Protein AF-A0A2W6BQY2-F1 (afdb_monomer_lite)

Secondary structure (DSSP, 8-state):
----SSSHHHHHHHHHHHHHHHHHHHHGGG--PPPPPPPPP-----------------------EEEEEEEE-HHHHHHHTTSHHHHTGGGHHHHTSSSEEEEEEE---

pLDDT: mean 73.1, std 13.19, range [42.75, 96.62]

Sequence (109 aa):
MSGGRRLRPVVTQRLLIVTASALMVLTAACSASAPARHAAEAAADRASPVVAHRYPVAASGEITLAFAGDVHFAGRVARLLKDPPTTLGPITSVLKSADFTAVNLETPV

Structure (mmCIF, N/CA/C/O backbone):
data_AF-A0A2W6BQY2-F1
#
_entry.id   AF-A0A2W6BQY2-F1
#
loop_
_atom_site.group_PDB
_atom_site.id
_atom_site.type_symbol
_atom_site.label_atom_id
_atom_site.label_alt_id
_atom_site.label_comp_id
_atom_site.label_asym_id
_atom_site.label_entity_id
_atom_site.label_seq_id
_atom_site.pdbx_PDB_ins_code
_atom_site.Cartn_x
_atom_site.Cartn_y
_atom_site.Cartn_z
_atom_site.occupancy
_atom_site.B_iso_or_equiv
_atom_site.auth_seq_id
_atom_site.auth_comp_id
_atom_site.auth_asym_id
_atom_site.auth_atom_id
_atom_site.pdbx_PDB_model_num
ATOM 1 N N . MET A 1 1 ? -23.926 -56.632 -42.392 1.00 42.75 1 MET A N 1
ATOM 2 C CA . MET A 1 1 ? -22.641 -56.175 -41.815 1.00 42.75 1 MET A CA 1
ATOM 3 C C . MET A 1 1 ? -22.938 -55.022 -40.863 1.00 42.75 1 MET A C 1
ATOM 5 O O . MET A 1 1 ? -23.461 -54.003 -41.288 1.00 42.75 1 MET A O 1
ATOM 9 N N . SER A 1 2 ? -22.752 -55.257 -39.564 1.00 51.12 2 SER A N 1
ATOM 10 C CA . SER A 1 2 ? -23.142 -54.382 -38.448 1.00 51.12 2 SER A CA 1
ATOM 11 C C . SER A 1 2 ? -21.883 -53.724 -37.876 1.00 51.12 2 SER A C 1
ATOM 13 O O . SER A 1 2 ? -20.945 -54.446 -37.555 1.00 51.12 2 SER A O 1
ATOM 15 N N . GLY A 1 3 ? -21.828 -52.390 -37.762 1.00 53.28 3 GLY A N 1
ATOM 16 C CA . GLY A 1 3 ? -20.598 -51.710 -37.315 1.00 53.28 3 GLY A CA 1
ATOM 17 C C . GLY A 1 3 ? -20.718 -50.277 -36.777 1.00 53.28 3 GLY A C 1
ATOM 18 O O . GLY A 1 3 ? -19.698 -49.640 -36.564 1.00 53.28 3 GLY A O 1
ATOM 19 N N . GLY A 1 4 ? -21.921 -49.741 -36.532 1.00 55.09 4 GLY A N 1
ATOM 20 C CA . GLY A 1 4 ? -22.094 -48.309 -36.208 1.00 55.09 4 GLY A CA 1
ATOM 21 C C . GLY A 1 4 ? -22.263 -47.929 -34.727 1.00 55.09 4 GLY A C 1
ATOM 22 O O . GLY A 1 4 ? -22.390 -46.750 -34.415 1.00 55.09 4 GLY A O 1
ATOM 23 N N . ARG A 1 5 ? -22.317 -48.883 -33.785 1.00 57.09 5 ARG A N 1
ATOM 24 C CA . ARG A 1 5 ? -22.835 -48.624 -32.418 1.00 57.09 5 ARG A CA 1
ATOM 25 C C . ARG A 1 5 ? -21.795 -48.463 -31.295 1.00 57.09 5 ARG A C 1
ATOM 27 O O . ARG A 1 5 ? -22.190 -48.346 -30.141 1.00 57.09 5 ARG A O 1
ATOM 34 N N . ARG A 1 6 ? -20.487 -48.416 -31.591 1.00 55.75 6 ARG A N 1
ATOM 35 C CA . ARG A 1 6 ? -19.418 -48.407 -30.559 1.00 55.75 6 ARG A CA 1
ATOM 36 C C . ARG A 1 6 ? -18.617 -47.105 -30.397 1.00 55.75 6 ARG A C 1
ATOM 38 O O . ARG A 1 6 ? -17.679 -47.092 -29.617 1.00 55.75 6 ARG A O 1
ATOM 45 N N . LEU A 1 7 ? -18.966 -46.006 -31.069 1.00 55.56 7 LEU A N 1
ATOM 46 C CA . LEU A 1 7 ? -18.216 -44.737 -30.934 1.00 55.56 7 LEU A CA 1
ATOM 47 C C . LEU A 1 7 ? -18.793 -43.793 -29.864 1.00 55.56 7 LEU A C 1
ATOM 49 O O . LEU A 1 7 ? -18.049 -43.127 -29.151 1.00 55.56 7 LEU A O 1
ATOM 53 N N . ARG A 1 8 ? -20.119 -43.800 -29.684 1.00 54.50 8 ARG A N 1
ATOM 54 C CA . ARG A 1 8 ? -20.821 -43.016 -28.655 1.00 54.50 8 ARG A CA 1
ATOM 55 C C . ARG A 1 8 ? -20.390 -43.304 -27.203 1.00 54.50 8 ARG A C 1
ATOM 57 O O . ARG A 1 8 ? -20.182 -42.327 -26.490 1.00 54.50 8 ARG A O 1
ATOM 64 N N . PRO A 1 9 ? -20.197 -44.567 -26.756 1.00 57.06 9 PRO A N 1
ATOM 65 C CA . PRO A 1 9 ? -19.865 -44.841 -25.355 1.00 57.06 9 PRO A CA 1
ATOM 66 C C . PRO A 1 9 ? -18.448 -44.386 -24.975 1.00 57.06 9 PRO A C 1
ATOM 68 O O . PRO A 1 9 ? -18.209 -44.004 -23.834 1.00 57.06 9 PRO A O 1
ATOM 71 N N . VAL A 1 10 ? -17.518 -44.364 -25.937 1.00 58.72 10 VAL A N 1
ATOM 72 C CA . VAL A 1 10 ? -16.118 -43.976 -25.700 1.00 58.72 10 VAL A CA 1
ATOM 73 C C . VAL A 1 10 ? -15.991 -42.467 -25.484 1.00 58.72 10 VAL A C 1
ATOM 75 O O . VAL A 1 10 ? -15.232 -42.029 -24.623 1.00 58.72 10 VAL A O 1
ATOM 78 N N . VAL A 1 11 ? -16.760 -41.662 -26.224 1.00 66.00 11 VAL A N 1
ATOM 79 C CA . VAL A 1 11 ? -16.761 -40.196 -26.080 1.00 66.00 11 VAL A CA 1
ATOM 80 C C . VAL A 1 11 ? -17.400 -39.779 -24.755 1.00 66.00 11 VAL A C 1
ATOM 82 O O . VAL A 1 11 ? -16.834 -38.952 -24.044 1.00 66.00 11 VAL A O 1
ATOM 85 N N . THR A 1 12 ? -18.517 -40.403 -24.366 1.00 68.25 12 THR A N 1
ATOM 86 C CA . THR A 1 12 ? -19.157 -40.144 -23.065 1.00 68.25 12 THR A CA 1
ATOM 87 C C . THR A 1 12 ? -18.282 -40.581 -21.892 1.00 68.25 12 THR A C 1
ATOM 89 O O . THR A 1 12 ? -18.195 -39.866 -20.901 1.00 68.25 12 THR A O 1
ATOM 92 N N . GLN A 1 13 ? -17.574 -41.708 -22.010 1.00 70.56 13 GLN A N 1
ATOM 93 C CA . GLN A 1 13 ? -16.669 -42.187 -20.963 1.00 70.56 13 GLN A CA 1
ATOM 94 C C . GLN A 1 13 ? -15.444 -41.278 -20.798 1.00 70.56 13 GLN A C 1
ATOM 96 O O . GLN A 1 13 ? -15.059 -40.969 -19.674 1.00 70.56 13 GLN A O 1
ATOM 101 N N . ARG A 1 14 ? -14.861 -40.792 -21.902 1.00 73.00 14 ARG A N 1
ATOM 102 C CA . ARG A 1 14 ? -13.760 -39.817 -21.856 1.00 73.00 14 ARG A CA 1
ATOM 103 C C . ARG A 1 14 ? -14.198 -38.487 -21.245 1.00 73.00 14 ARG A C 1
ATOM 105 O O . ARG A 1 14 ? -13.453 -37.930 -20.445 1.00 73.00 14 ARG A O 1
ATOM 112 N N . LEU A 1 15 ? -15.403 -38.013 -21.570 1.00 73.94 15 LEU A N 1
ATOM 113 C CA . LEU A 1 15 ? -15.950 -36.785 -20.990 1.00 73.94 15 LEU A CA 1
ATOM 114 C C . LEU A 1 15 ? -16.151 -36.920 -19.473 1.00 73.94 15 LEU A C 1
ATOM 116 O O . LEU A 1 15 ? -15.736 -36.034 -18.734 1.00 73.94 15 LEU A O 1
ATOM 120 N N . LEU A 1 16 ? -16.695 -38.052 -19.012 1.00 75.00 16 LEU A N 1
ATOM 121 C CA . LEU A 1 16 ? -16.887 -38.324 -17.583 1.00 75.00 16 LEU A CA 1
ATOM 122 C C . LEU A 1 16 ? -15.562 -38.361 -16.808 1.00 75.00 16 LEU A C 1
ATOM 124 O O . LEU A 1 16 ? -15.474 -37.794 -15.718 1.00 75.00 16 LEU A O 1
ATOM 128 N N . ILE A 1 17 ? -14.520 -38.973 -17.383 1.00 75.44 17 ILE A N 1
ATOM 129 C CA . ILE A 1 17 ? -13.183 -39.015 -16.772 1.00 75.44 17 ILE A CA 1
ATOM 130 C C . ILE A 1 17 ? -12.612 -37.599 -16.618 1.00 75.44 17 ILE A C 1
ATOM 132 O O . ILE A 1 17 ? -12.132 -37.263 -15.539 1.00 75.44 17 ILE A O 1
ATOM 136 N N . VAL A 1 18 ? -12.717 -36.755 -17.653 1.00 76.06 18 VAL A N 1
ATOM 137 C CA . VAL A 1 18 ? -12.221 -35.366 -17.614 1.00 76.06 18 VAL A CA 1
ATOM 138 C C . VAL A 1 18 ? -12.987 -34.517 -16.593 1.00 76.06 18 VAL A C 1
ATOM 140 O O . VAL A 1 18 ? -12.382 -33.725 -15.873 1.00 76.06 18 VAL A O 1
ATOM 143 N N . THR A 1 19 ? -14.308 -34.687 -16.484 1.00 74.12 19 THR A N 1
ATOM 144 C CA . THR A 1 19 ? -15.098 -33.952 -15.483 1.00 74.12 19 THR A CA 1
ATOM 145 C C . THR A 1 19 ? -14.770 -34.379 -14.052 1.00 74.12 19 THR A C 1
ATOM 147 O O . THR A 1 19 ? -14.688 -33.530 -13.166 1.00 74.12 19 THR A O 1
ATOM 150 N N . ALA A 1 20 ? -14.536 -35.674 -13.819 1.00 72.62 20 ALA A N 1
ATOM 151 C CA . ALA A 1 20 ? -14.196 -36.186 -12.495 1.00 72.62 20 ALA A CA 1
ATOM 152 C C . ALA A 1 20 ? -12.800 -35.727 -12.046 1.00 72.62 20 ALA A C 1
ATOM 154 O O . ALA A 1 20 ? -12.627 -35.328 -10.894 1.00 72.62 20 ALA A O 1
ATOM 155 N N . SER A 1 21 ? -11.814 -35.722 -12.951 1.00 70.38 21 SER A N 1
ATOM 156 C CA . SER A 1 21 ? -10.466 -35.242 -12.634 1.00 70.38 21 SER A CA 1
ATOM 157 C C . SER A 1 21 ? -10.433 -33.734 -12.368 1.00 70.38 21 SER A C 1
ATOM 159 O O . SER A 1 21 ? -9.774 -33.308 -11.422 1.00 70.38 21 SER A O 1
ATOM 161 N N . ALA A 1 22 ? -11.185 -32.929 -13.127 1.00 70.88 22 ALA A N 1
ATOM 162 C CA . ALA A 1 22 ? -11.297 -31.490 -12.879 1.00 70.88 22 ALA A CA 1
ATOM 163 C C . ALA A 1 22 ? 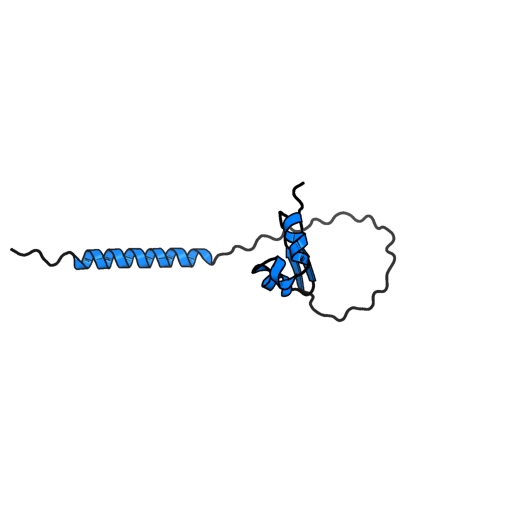-11.903 -31.182 -11.497 1.00 70.88 22 ALA A C 1
ATOM 165 O O . ALA A 1 22 ? -11.398 -30.318 -10.780 1.00 70.88 22 ALA A O 1
ATOM 166 N N . LEU A 1 23 ? -12.936 -31.926 -11.088 1.00 70.31 23 LEU A N 1
ATOM 167 C CA . LEU A 1 23 ? -13.558 -31.756 -9.774 1.00 70.31 23 LEU A CA 1
ATOM 168 C C . LEU A 1 23 ? -12.601 -32.116 -8.624 1.00 70.31 23 LEU A C 1
ATOM 170 O O . LEU A 1 23 ? -12.576 -31.420 -7.612 1.00 70.31 23 LEU A O 1
ATOM 174 N N . MET A 1 24 ? -11.774 -33.151 -8.798 1.00 67.81 24 MET A N 1
ATOM 175 C CA . MET A 1 24 ? -10.795 -33.583 -7.791 1.00 67.81 24 MET A CA 1
ATOM 176 C C . MET A 1 24 ? -9.670 -32.553 -7.576 1.00 67.81 24 MET A C 1
ATOM 178 O O . MET A 1 24 ? -9.205 -32.372 -6.451 1.00 67.81 24 MET A O 1
ATOM 182 N N . VAL A 1 25 ? -9.256 -31.839 -8.632 1.00 67.81 25 VAL A N 1
ATOM 183 C CA . VAL A 1 25 ? -8.255 -30.758 -8.537 1.00 67.81 25 VAL A CA 1
ATOM 184 C C . VAL A 1 25 ? -8.812 -29.544 -7.785 1.00 67.81 25 VAL A C 1
ATOM 186 O O . VAL A 1 25 ? -8.085 -28.928 -7.007 1.00 67.81 25 VAL A O 1
ATOM 189 N N . LEU A 1 26 ? -10.102 -29.222 -7.947 1.00 61.09 26 LEU A N 1
ATOM 190 C CA . LEU A 1 26 ? -10.724 -28.075 -7.270 1.00 61.09 26 LEU A CA 1
ATOM 191 C C . LEU A 1 26 ? -10.811 -28.239 -5.742 1.00 61.09 26 LEU A C 1
ATOM 193 O O . LEU A 1 26 ? -10.730 -27.245 -5.026 1.00 61.09 26 LEU A O 1
ATOM 197 N N . THR A 1 27 ? -10.943 -29.462 -5.220 1.00 61.97 27 THR A N 1
ATOM 198 C CA . THR A 1 27 ? -11.105 -29.686 -3.769 1.00 61.97 27 THR A CA 1
ATOM 199 C C . THR A 1 27 ? -9.791 -29.691 -2.984 1.00 61.97 27 THR A C 1
ATOM 201 O O . THR A 1 27 ? -9.813 -29.537 -1.765 1.00 61.97 27 THR A O 1
ATOM 204 N N . ALA A 1 28 ? -8.639 -29.839 -3.648 1.00 59.06 28 ALA A N 1
ATOM 205 C CA . ALA A 1 28 ? -7.331 -29.863 -2.983 1.00 59.06 28 ALA A CA 1
ATOM 206 C C . ALA A 1 28 ? -6.824 -28.465 -2.568 1.00 59.06 28 ALA A C 1
ATOM 208 O O . ALA A 1 28 ? -5.923 -28.358 -1.740 1.00 59.06 28 ALA A O 1
ATOM 209 N N . ALA A 1 29 ? -7.412 -27.389 -3.104 1.00 56.47 29 ALA A N 1
ATOM 210 C CA . ALA A 1 29 ? -6.984 -26.013 -2.842 1.00 56.47 29 ALA A CA 1
ATOM 211 C C . ALA A 1 29 ? -7.570 -25.398 -1.553 1.00 56.47 29 ALA A C 1
ATOM 213 O O . ALA A 1 29 ? -7.176 -24.300 -1.167 1.00 56.47 29 ALA A O 1
ATOM 214 N N . CYS A 1 30 ? -8.501 -26.077 -0.873 1.00 59.56 30 CYS A N 1
ATOM 215 C CA . CYS A 1 30 ? -9.190 -25.522 0.299 1.00 59.56 30 CYS A CA 1
ATOM 216 C C . CYS A 1 30 ? -8.500 -25.811 1.646 1.00 59.56 30 CYS A C 1
ATOM 218 O O . CYS A 1 30 ? -8.922 -25.264 2.662 1.00 59.56 30 CYS A O 1
ATOM 220 N N . SER A 1 31 ? -7.434 -26.618 1.687 1.00 62.91 31 SER A N 1
ATOM 221 C CA . SER A 1 31 ? -6.656 -26.846 2.915 1.00 62.91 31 SER A CA 1
ATOM 222 C C . SER A 1 31 ? -5.443 -25.921 2.981 1.00 62.91 31 SER A C 1
ATOM 224 O O . SER A 1 31 ? -4.299 -26.344 2.835 1.00 62.91 31 SER A O 1
ATOM 226 N N . ALA A 1 32 ? -5.697 -24.638 3.234 1.00 57.50 32 ALA A N 1
ATOM 227 C CA . ALA A 1 32 ? -4.665 -23.720 3.698 1.00 57.50 32 ALA A CA 1
ATOM 228 C C . ALA A 1 32 ? -4.318 -24.073 5.156 1.00 57.50 32 ALA A C 1
ATOM 230 O O . ALA A 1 32 ? -5.045 -23.722 6.084 1.00 57.50 32 ALA A O 1
ATOM 231 N N . SER A 1 33 ? -3.228 -24.816 5.363 1.00 64.00 33 SER A N 1
ATOM 232 C CA . SER A 1 33 ? -2.678 -25.031 6.703 1.00 64.00 33 SER A CA 1
ATOM 233 C C . SER A 1 33 ? -2.163 -23.693 7.232 1.00 64.00 33 SER A C 1
ATOM 235 O O . SER A 1 33 ? -1.275 -23.091 6.630 1.00 64.00 33 SER A O 1
ATOM 237 N N . ALA A 1 34 ? -2.726 -23.210 8.340 1.00 67.12 34 ALA A N 1
ATOM 238 C CA . ALA A 1 34 ? -2.251 -21.995 8.991 1.00 67.12 34 ALA A CA 1
ATOM 239 C C . ALA A 1 34 ? -0.776 -22.165 9.418 1.00 67.12 34 ALA A C 1
ATOM 241 O O . ALA A 1 34 ? -0.422 -23.226 9.943 1.00 67.12 34 ALA A O 1
ATOM 242 N N . PRO A 1 35 ? 0.096 -21.159 9.218 1.00 57.91 35 PRO A N 1
ATOM 243 C CA . PRO A 1 35 ? 1.466 -21.220 9.707 1.00 57.91 35 PRO A CA 1
ATOM 244 C C . PRO A 1 35 ? 1.471 -21.243 11.241 1.00 57.91 35 PRO A C 1
ATOM 246 O O . PRO A 1 35 ? 0.753 -20.483 11.897 1.00 57.91 35 PRO A O 1
ATOM 249 N N . ALA A 1 36 ? 2.276 -22.136 11.817 1.00 62.78 36 ALA A N 1
ATOM 250 C CA . ALA A 1 36 ? 2.465 -22.219 13.258 1.00 62.78 36 ALA A CA 1
ATOM 251 C C . ALA A 1 36 ? 3.056 -20.901 13.784 1.00 62.78 36 ALA A C 1
ATOM 253 O O . ALA A 1 36 ? 4.031 -20.380 13.244 1.00 62.78 36 ALA A O 1
ATOM 254 N N . ARG A 1 37 ? 2.459 -20.350 14.846 1.00 63.53 37 ARG A N 1
ATOM 255 C CA . ARG A 1 37 ? 2.979 -19.158 15.526 1.00 63.53 37 ARG A CA 1
ATOM 256 C C . ARG A 1 37 ? 4.262 -19.543 16.260 1.00 63.53 37 ARG A C 1
ATOM 258 O O . ARG A 1 37 ? 4.224 -20.399 17.140 1.00 63.53 37 ARG A O 1
ATOM 265 N N . HIS A 1 38 ? 5.380 -18.907 15.926 1.00 55.81 38 HIS A N 1
ATOM 266 C CA . HIS A 1 38 ? 6.582 -18.989 16.751 1.00 55.81 38 HIS A CA 1
ATOM 267 C C . HIS A 1 38 ? 6.317 -18.269 18.077 1.00 55.81 38 HIS A C 1
ATOM 269 O O . HIS A 1 38 ? 6.055 -17.067 18.095 1.00 55.81 38 HIS A O 1
ATOM 275 N N . ALA A 1 39 ? 6.345 -19.011 19.184 1.00 61.22 39 ALA A N 1
ATOM 276 C CA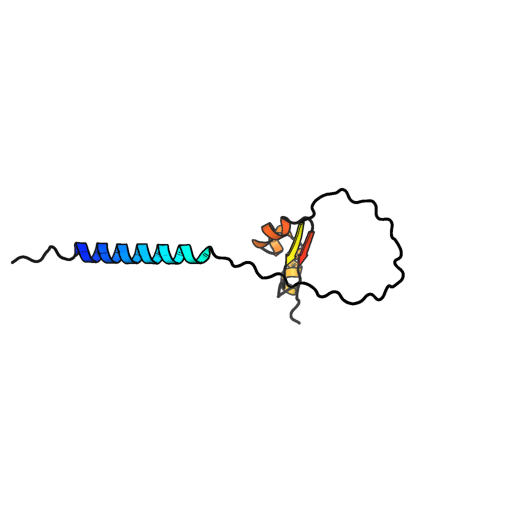 . ALA A 1 39 ? 6.363 -18.416 20.511 1.00 61.22 39 ALA A CA 1
ATOM 277 C C . ALA A 1 39 ? 7.715 -17.714 20.699 1.00 61.22 39 ALA A C 1
ATOM 279 O O . ALA A 1 39 ? 8.761 -18.349 20.578 1.00 61.22 39 ALA A O 1
ATOM 280 N N . ALA A 1 40 ? 7.691 -16.405 20.945 1.00 60.84 40 ALA A N 1
ATOM 281 C CA . ALA A 1 40 ? 8.890 -15.659 21.294 1.00 60.84 40 ALA A CA 1
ATOM 282 C C . ALA A 1 40 ? 9.337 -16.065 22.705 1.00 60.84 40 ALA A C 1
ATOM 284 O O . ALA A 1 40 ? 8.560 -15.985 23.657 1.00 60.84 40 ALA A O 1
ATOM 285 N N . GLU A 1 41 ? 10.581 -16.519 22.829 1.00 63.78 41 GLU A N 1
ATOM 286 C CA . GLU A 1 41 ? 11.215 -16.812 24.110 1.00 63.78 41 GLU A CA 1
ATOM 287 C C . GLU A 1 41 ? 11.523 -15.497 24.841 1.00 63.78 41 GLU A C 1
ATOM 289 O O . GLU A 1 41 ? 12.045 -14.548 24.252 1.00 63.78 41 GLU A O 1
ATOM 294 N N . ALA A 1 42 ? 11.135 -15.410 26.115 1.00 58.59 42 ALA A N 1
ATOM 295 C CA . ALA A 1 42 ? 11.260 -14.194 26.907 1.00 58.59 42 ALA A CA 1
ATOM 296 C C . ALA A 1 42 ? 12.738 -13.887 27.199 1.00 58.59 42 ALA A C 1
ATOM 298 O O . ALA A 1 42 ? 13.398 -14.603 27.951 1.00 58.59 42 ALA A O 1
ATOM 299 N N . ALA A 1 43 ? 13.254 -12.801 26.621 1.00 62.66 43 ALA A N 1
ATOM 300 C CA . ALA A 1 43 ? 14.570 -12.277 26.959 1.00 62.66 43 ALA A CA 1
ATOM 301 C C . ALA A 1 43 ? 14.555 -11.686 28.381 1.00 62.66 43 ALA A C 1
ATOM 303 O O . ALA A 1 43 ? 13.667 -10.909 28.732 1.00 62.66 43 ALA A O 1
ATOM 304 N N . ALA A 1 44 ? 15.544 -12.067 29.192 1.00 60.03 44 ALA A N 1
ATOM 305 C CA . ALA A 1 44 ? 15.700 -11.620 30.571 1.00 60.03 44 ALA A CA 1
ATOM 306 C C . ALA A 1 44 ? 15.872 -10.091 30.684 1.00 60.03 44 ALA A C 1
ATOM 308 O O . ALA A 1 44 ? 16.601 -9.458 29.918 1.00 60.03 44 ALA A O 1
ATOM 309 N N . ASP A 1 45 ? 15.189 -9.541 31.684 1.00 59.16 45 ASP A N 1
ATOM 310 C CA . ASP A 1 45 ? 14.949 -8.126 31.950 1.00 59.16 45 ASP A CA 1
ATOM 311 C C . ASP A 1 45 ? 16.233 -7.350 32.316 1.00 59.16 45 ASP A C 1
ATOM 313 O O . ASP A 1 45 ? 16.859 -7.585 33.352 1.00 59.16 45 ASP A O 1
ATOM 317 N N . ARG A 1 46 ? 16.628 -6.393 31.467 1.00 63.19 46 ARG A N 1
ATOM 318 C CA . ARG A 1 46 ? 17.499 -5.272 31.856 1.00 63.19 46 ARG A CA 1
ATOM 319 C C . ARG A 1 46 ? 16.652 -4.005 31.868 1.00 63.19 46 ARG A C 1
ATOM 321 O O . ARG A 1 46 ? 16.540 -3.320 30.851 1.00 63.19 46 ARG A O 1
ATOM 328 N N . ALA A 1 47 ? 16.081 -3.687 33.026 1.00 63.94 47 ALA A N 1
ATOM 329 C CA . ALA A 1 47 ? 15.266 -2.495 33.205 1.00 63.94 47 ALA A CA 1
ATOM 330 C C . ALA A 1 47 ? 16.115 -1.217 33.066 1.00 63.94 47 ALA A C 1
ATOM 332 O O . ALA A 1 47 ? 16.948 -0.894 33.912 1.00 63.94 47 ALA A O 1
ATOM 333 N N . SER A 1 48 ? 15.888 -0.483 31.979 1.00 72.69 48 SER A N 1
ATOM 334 C CA . SER A 1 48 ? 16.290 0.920 31.834 1.00 72.69 48 SER A CA 1
ATOM 335 C C . SER A 1 48 ? 15.197 1.826 32.426 1.00 72.69 48 SER A C 1
ATOM 337 O O . SER A 1 48 ? 14.033 1.420 32.443 1.00 72.69 48 SER A O 1
ATOM 339 N N . PRO A 1 49 ? 15.514 3.041 32.917 1.00 63.00 49 PRO A N 1
ATOM 340 C CA . PRO A 1 49 ? 14.515 3.931 33.506 1.00 63.00 49 PRO A CA 1
ATOM 341 C C . PRO A 1 49 ? 13.457 4.311 32.462 1.00 63.00 49 PRO A C 1
ATOM 343 O O . PRO A 1 49 ? 13.749 4.981 31.472 1.00 63.00 49 PRO A O 1
ATOM 346 N N . VAL A 1 50 ? 12.218 3.873 32.691 1.00 68.94 50 VAL A N 1
ATOM 347 C CA . VAL A 1 50 ? 11.074 4.207 31.840 1.00 68.94 50 VAL A CA 1
ATOM 348 C C . VAL A 1 50 ? 10.575 5.593 32.233 1.00 68.94 50 VAL A C 1
ATOM 350 O O . VAL A 1 50 ? 9.970 5.781 33.289 1.00 68.94 50 VAL A O 1
ATOM 353 N N . VAL A 1 51 ? 10.817 6.579 31.373 1.00 73.75 51 VAL A N 1
ATOM 354 C CA . VAL A 1 51 ? 10.128 7.870 31.448 1.00 73.75 51 VAL A CA 1
ATOM 355 C C . VAL A 1 51 ? 8.674 7.630 31.048 1.00 73.75 51 VAL A C 1
ATOM 357 O O . VAL A 1 51 ? 8.374 7.348 29.889 1.00 73.75 51 VAL A O 1
ATOM 360 N N . ALA A 1 52 ? 7.762 7.706 32.017 1.00 69.12 52 ALA A N 1
ATOM 361 C CA . ALA A 1 52 ? 6.339 7.519 31.771 1.00 69.12 52 ALA A CA 1
ATOM 362 C C . ALA A 1 52 ? 5.766 8.734 31.022 1.00 69.12 52 ALA A C 1
ATOM 364 O O . ALA A 1 52 ? 5.369 9.731 31.630 1.00 69.12 52 ALA A O 1
ATOM 365 N N . HIS A 1 53 ? 5.702 8.655 29.693 1.00 72.81 53 HIS A N 1
ATOM 366 C CA . HIS A 1 53 ? 4.894 9.586 28.915 1.00 72.81 53 HIS A CA 1
ATOM 367 C C . HIS A 1 53 ? 3.408 9.305 29.173 1.00 72.81 53 HIS A C 1
ATOM 369 O O . HIS A 1 53 ? 2.893 8.234 28.854 1.00 72.81 53 HIS A O 1
ATOM 375 N N . ARG A 1 54 ? 2.699 10.285 29.750 1.00 69.25 54 ARG A N 1
ATOM 376 C CA . ARG A 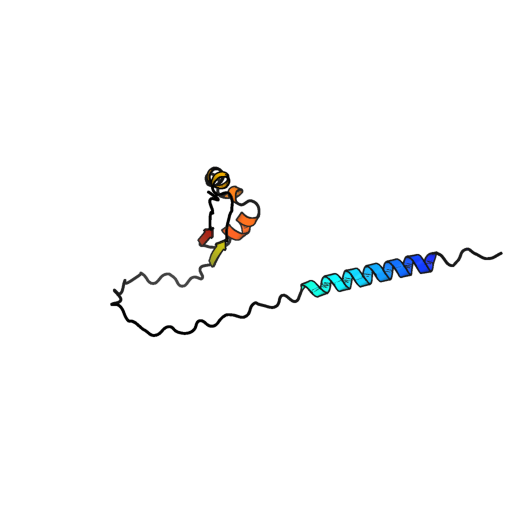1 54 ? 1.231 10.283 29.781 1.00 69.25 54 ARG A CA 1
ATOM 377 C C . ARG A 1 54 ? 0.724 10.594 28.378 1.00 69.25 54 ARG A C 1
ATOM 379 O O . ARG A 1 54 ? 0.614 11.758 28.002 1.00 69.25 54 ARG A O 1
ATOM 386 N N . TYR A 1 55 ? 0.435 9.551 27.613 1.00 73.06 55 TYR A N 1
ATOM 387 C CA . TYR A 1 55 ? -0.333 9.690 26.385 1.00 73.06 55 TYR A CA 1
ATOM 388 C C . TYR A 1 55 ? -1.813 9.859 26.744 1.00 73.06 55 TYR A C 1
ATOM 390 O O . TYR A 1 55 ? -2.282 9.204 27.682 1.00 73.06 55 TYR A O 1
ATOM 398 N N . PRO A 1 56 ? -2.564 10.729 26.044 1.00 72.75 56 PRO A N 1
ATOM 399 C CA . PRO A 1 56 ? -4.015 10.681 26.125 1.00 7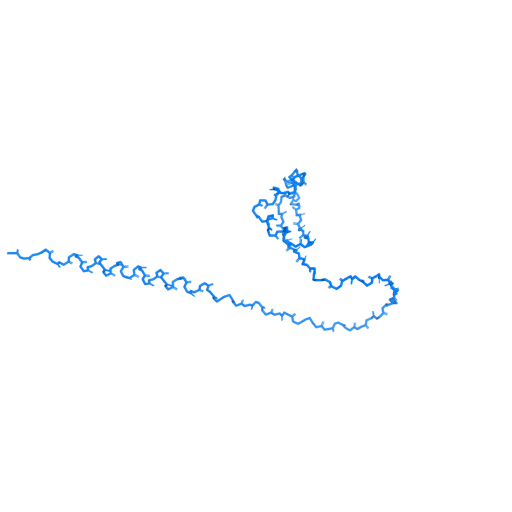2.75 56 PRO A CA 1
ATOM 400 C C . PRO A 1 56 ? -4.451 9.249 25.809 1.00 72.75 56 PRO A C 1
ATOM 402 O O . PRO A 1 56 ? -3.944 8.646 24.862 1.00 72.75 56 PRO A O 1
ATOM 405 N N . VAL A 1 57 ? -5.337 8.691 26.638 1.00 67.50 57 VAL A N 1
ATOM 406 C CA . VAL A 1 57 ? -5.915 7.368 26.395 1.00 67.50 57 VAL A CA 1
ATOM 407 C C . VAL A 1 57 ? -6.609 7.454 25.042 1.00 67.50 57 VAL A C 1
ATOM 409 O O . VAL A 1 57 ? -7.627 8.133 24.910 1.00 67.50 57 VAL A O 1
ATOM 412 N N . ALA A 1 58 ? -5.992 6.856 24.020 1.00 69.25 58 ALA A N 1
ATOM 413 C CA . ALA A 1 58 ? -6.570 6.795 22.691 1.00 69.25 58 ALA A CA 1
ATOM 414 C C . ALA A 1 58 ? -7.947 6.140 22.814 1.00 69.25 58 ALA A C 1
ATOM 416 O O . ALA A 1 58 ? -8.116 5.197 23.593 1.00 69.25 58 ALA A O 1
ATOM 417 N N . ALA A 1 59 ? -8.933 6.658 22.080 1.00 68.81 59 ALA A N 1
ATOM 418 C CA . ALA A 1 59 ? -10.229 6.006 21.991 1.00 68.81 59 ALA A CA 1
ATOM 419 C C . ALA A 1 59 ? -10.009 4.520 21.666 1.00 68.81 59 ALA A C 1
ATOM 421 O O . ALA A 1 59 ? -9.200 4.193 20.798 1.00 68.81 59 ALA A O 1
ATOM 422 N N . SER A 1 60 ? -10.684 3.633 22.398 1.00 71.88 60 SER A N 1
ATOM 423 C CA . SER A 1 60 ? -10.596 2.184 22.219 1.00 71.88 60 SER A CA 1
ATOM 424 C C . SER A 1 60 ? -11.245 1.792 20.889 1.00 71.88 60 SER A C 1
ATOM 426 O O . SER A 1 60 ? -12.412 1.405 20.844 1.00 71.88 60 SER A O 1
ATOM 428 N N . GLY A 1 61 ? -10.507 1.982 19.802 1.00 82.62 61 GLY A N 1
ATOM 429 C CA . GLY A 1 61 ? -10.846 1.558 18.453 1.00 82.62 61 GLY A CA 1
ATOM 430 C C . GLY A 1 61 ? -9.866 0.491 17.985 1.00 82.62 61 GLY A C 1
ATOM 431 O O . GLY A 1 61 ? -8.697 0.494 18.371 1.00 82.62 61 GLY A O 1
ATOM 432 N N . GLU A 1 62 ? -10.353 -0.434 17.169 1.00 91.31 62 GLU A N 1
ATOM 433 C CA . GLU A 1 62 ? -9.486 -1.325 16.406 1.00 91.31 62 GLU A CA 1
ATOM 434 C C . GLU A 1 62 ? -8.755 -0.500 15.340 1.00 91.31 62 GLU A C 1
ATOM 436 O O . GLU A 1 62 ? -9.366 0.347 14.692 1.00 91.31 62 GLU A O 1
ATOM 441 N N . ILE A 1 63 ? -7.446 -0.719 15.197 1.00 93.38 63 ILE A N 1
ATOM 442 C CA . ILE A 1 63 ? -6.623 -0.094 14.159 1.00 93.38 63 ILE A CA 1
ATOM 443 C C . ILE A 1 63 ? -6.047 -1.217 13.309 1.00 93.38 63 ILE A C 1
ATOM 445 O O . ILE A 1 63 ? -5.354 -2.102 13.817 1.00 93.38 63 ILE A O 1
ATOM 449 N N . THR A 1 64 ? -6.306 -1.162 12.010 1.00 96.12 64 THR A N 1
ATOM 450 C CA . THR A 1 64 ? -5.768 -2.108 11.039 1.00 96.12 64 THR A CA 1
ATOM 451 C C . THR A 1 64 ? -4.452 -1.581 10.481 1.00 96.12 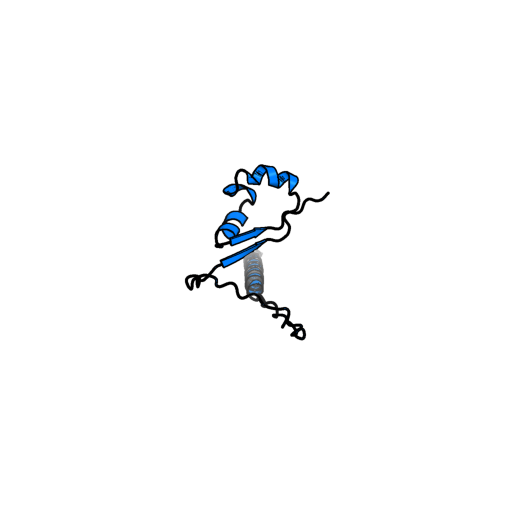64 THR A C 1
ATOM 453 O O . THR A 1 64 ? -4.388 -0.476 9.941 1.00 96.12 64 THR A O 1
ATOM 456 N N . LEU A 1 65 ? -3.401 -2.397 10.579 1.00 96.62 65 LEU A N 1
ATOM 457 C CA . LEU A 1 65 ? -2.077 -2.107 10.031 1.00 96.62 65 LEU A CA 1
ATOM 458 C C . LEU A 1 65 ? -1.772 -3.052 8.866 1.00 96.62 65 LEU A C 1
ATOM 460 O O . LEU A 1 65 ? -1.922 -4.267 9.004 1.00 96.62 65 LEU A O 1
ATOM 464 N N . ALA A 1 66 ? -1.281 -2.514 7.750 1.00 96.31 66 ALA A N 1
ATOM 465 C CA . ALA A 1 66 ? -0.779 -3.303 6.629 1.00 96.31 66 ALA A CA 1
ATOM 466 C C . ALA A 1 66 ? 0.718 -3.057 6.394 1.00 96.31 66 ALA A C 1
ATOM 468 O O . ALA A 1 66 ? 1.198 -1.924 6.391 1.00 96.31 66 ALA A O 1
ATOM 469 N N . PHE A 1 67 ? 1.455 -4.140 6.148 1.00 95.12 67 PHE A N 1
ATOM 470 C CA . PHE A 1 67 ? 2.874 -4.106 5.809 1.00 95.12 67 PHE A CA 1
ATOM 471 C C . PHE A 1 67 ? 3.084 -4.837 4.488 1.00 95.12 67 PHE A C 1
ATOM 473 O O . PHE A 1 67 ? 2.786 -6.027 4.379 1.00 95.12 67 PHE A O 1
ATOM 480 N N . ALA A 1 68 ? 3.586 -4.124 3.486 1.00 91.75 68 ALA A N 1
ATOM 481 C CA . ALA A 1 68 ? 3.977 -4.705 2.212 1.00 91.75 68 ALA A CA 1
ATOM 482 C C . ALA A 1 68 ? 5.500 -4.858 2.145 1.00 91.75 68 ALA A C 1
ATOM 484 O O . ALA A 1 68 ? 6.244 -3.962 2.554 1.00 91.75 68 ALA A O 1
ATOM 485 N N . GLY A 1 69 ? 5.935 -6.003 1.619 1.00 89.88 69 GLY A N 1
ATOM 486 C CA . GLY A 1 69 ? 7.342 -6.299 1.366 1.00 89.88 69 GLY A CA 1
ATOM 487 C C . GLY A 1 69 ? 7.919 -5.498 0.198 1.00 89.88 69 GLY A C 1
ATOM 488 O O . GLY A 1 69 ? 7.376 -4.472 -0.213 1.00 89.88 69 GLY A O 1
ATOM 489 N N . ASP A 1 70 ? 9.031 -5.990 -0.334 1.00 88.19 70 ASP A N 1
ATOM 490 C CA . ASP A 1 70 ? 9.899 -5.217 -1.217 1.00 88.19 70 ASP A CA 1
ATOM 491 C C . ASP A 1 70 ? 9.231 -4.855 -2.545 1.00 88.19 70 ASP A C 1
ATOM 493 O O . ASP A 1 70 ? 8.879 -5.705 -3.367 1.00 88.19 70 ASP A O 1
ATOM 497 N N . VAL A 1 71 ? 9.141 -3.556 -2.802 1.00 82.50 71 VAL A N 1
ATOM 498 C CA . VAL A 1 71 ? 8.890 -3.014 -4.132 1.00 82.50 71 VAL A CA 1
ATOM 499 C C . VAL A 1 71 ? 10.242 -2.699 -4.751 1.00 82.50 71 VAL A C 1
ATOM 501 O O . VAL A 1 71 ? 10.803 -1.620 -4.558 1.00 82.50 71 VAL A O 1
ATOM 504 N N . HIS A 1 72 ? 10.770 -3.658 -5.507 1.00 76.00 72 HIS A N 1
ATOM 505 C CA . HIS A 1 72 ? 11.949 -3.429 -6.332 1.00 76.00 72 HIS A CA 1
ATOM 506 C C . HIS A 1 72 ? 11.626 -2.398 -7.427 1.00 76.00 72 HIS A C 1
ATOM 508 O O . HIS A 1 72 ? 10.527 -2.389 -7.983 1.00 76.00 72 HIS A O 1
ATOM 514 N N . PHE A 1 73 ? 12.601 -1.544 -7.762 1.00 70.06 73 PHE A N 1
ATOM 515 C CA . PHE A 1 73 ? 12.499 -0.401 -8.691 1.00 70.06 73 PHE A CA 1
ATOM 516 C C . PHE A 1 73 ? 11.933 0.897 -8.098 1.00 70.06 73 PHE A C 1
ATOM 518 O O . PHE A 1 73 ? 11.246 1.644 -8.810 1.00 70.06 73 PHE A O 1
ATOM 525 N N . ALA A 1 74 ? 12.293 1.236 -6.855 1.00 63.62 74 ALA A N 1
ATOM 526 C CA . ALA A 1 74 ? 11.953 2.523 -6.240 1.00 63.62 74 ALA A CA 1
ATOM 527 C C . ALA A 1 74 ? 12.203 3.734 -7.165 1.00 63.62 74 ALA A C 1
ATOM 529 O O . ALA A 1 74 ? 11.382 4.641 -7.204 1.00 63.62 74 ALA A O 1
ATOM 530 N N . GLY A 1 75 ? 13.243 3.727 -8.011 1.00 66.31 75 GLY A N 1
ATOM 531 C CA . GLY A 1 75 ? 13.488 4.804 -8.984 1.00 66.31 75 GLY A CA 1
ATOM 532 C C . GLY A 1 75 ? 12.392 4.990 -10.053 1.00 66.31 75 GLY A C 1
ATOM 533 O O . GLY A 1 75 ? 12.116 6.116 -10.472 1.00 66.31 75 GLY A O 1
ATOM 534 N N . ARG A 1 76 ? 11.719 3.913 -10.485 1.00 68.88 76 ARG A N 1
ATOM 535 C CA . ARG A 1 76 ? 10.553 3.990 -11.393 1.00 68.88 76 ARG A CA 1
ATOM 536 C C . ARG A 1 76 ? 9.281 4.350 -10.629 1.00 68.88 76 ARG A C 1
ATOM 538 O O . ARG A 1 76 ? 8.483 5.147 -11.120 1.00 68.88 76 ARG A O 1
ATOM 545 N N . VAL A 1 77 ? 9.140 3.808 -9.422 1.00 71.62 77 VAL A N 1
ATOM 546 C CA . VAL A 1 77 ? 7.990 4.018 -8.533 1.00 71.62 77 VAL A CA 1
ATOM 547 C C . VAL A 1 77 ? 7.957 5.439 -7.965 1.00 71.62 77 VAL A C 1
ATOM 549 O O . VAL A 1 77 ? 6.882 6.015 -7.848 1.00 71.62 77 VAL A O 1
ATOM 552 N N . ALA A 1 78 ? 9.106 6.070 -7.715 1.00 74.62 78 ALA A N 1
ATOM 553 C CA . ALA A 1 78 ? 9.201 7.410 -7.136 1.00 74.62 78 ALA A CA 1
ATOM 554 C C . ALA A 1 78 ? 8.472 8.476 -7.965 1.00 74.62 78 ALA A C 1
ATOM 556 O O . ALA A 1 78 ? 7.865 9.391 -7.410 1.00 74.62 78 ALA A O 1
ATOM 557 N N . ARG A 1 79 ? 8.480 8.351 -9.300 1.00 75.81 79 ARG A N 1
ATOM 558 C CA . ARG A 1 79 ? 7.706 9.252 -10.171 1.00 75.81 79 ARG A CA 1
ATOM 559 C C . ARG A 1 79 ? 6.202 9.033 -10.045 1.00 75.81 79 ARG A C 1
ATOM 561 O O . ARG A 1 79 ? 5.453 9.998 -10.159 1.00 75.81 79 ARG A O 1
ATOM 568 N N . LEU A 1 80 ? 5.787 7.792 -9.807 1.00 76.31 80 LEU A N 1
ATOM 569 C CA . LEU A 1 80 ? 4.388 7.404 -9.667 1.00 76.31 80 LEU A CA 1
ATOM 570 C C . LEU A 1 80 ? 3.827 7.778 -8.292 1.00 76.31 80 LEU A C 1
ATOM 572 O O . LEU A 1 80 ? 2.657 8.110 -8.212 1.00 76.31 80 LEU A O 1
ATOM 576 N N . LEU A 1 81 ? 4.657 7.868 -7.241 1.00 77.56 81 LEU A N 1
ATOM 577 C CA . LEU A 1 81 ? 4.231 8.309 -5.899 1.00 77.56 81 LEU A CA 1
ATOM 578 C C . LEU A 1 81 ? 3.595 9.712 -5.861 1.00 77.56 81 LEU A C 1
ATOM 580 O O . LEU A 1 81 ? 2.967 10.062 -4.867 1.00 77.56 81 LEU A O 1
ATOM 584 N N . LYS A 1 82 ? 3.724 10.506 -6.931 1.00 80.94 82 LYS A N 1
ATOM 585 C CA . LYS A 1 82 ? 2.994 11.772 -7.100 1.00 80.94 82 LYS A CA 1
ATOM 586 C C . LYS A 1 82 ? 1.486 11.574 -7.317 1.00 80.94 82 LYS A C 1
ATOM 588 O O . LYS A 1 82 ? 0.729 12.504 -7.066 1.00 80.94 82 LYS A O 1
ATOM 593 N N . ASP A 1 83 ? 1.068 10.384 -7.746 1.00 81.88 83 ASP A N 1
ATOM 594 C CA . ASP A 1 83 ? -0.325 9.945 -7.877 1.00 81.88 83 ASP A CA 1
ATOM 595 C C . ASP A 1 83 ? -0.544 8.598 -7.142 1.00 81.88 83 ASP A C 1
ATOM 597 O O . ASP A 1 83 ? -0.699 7.542 -7.763 1.00 81.88 83 ASP A O 1
ATOM 601 N N . PRO A 1 84 ? -0.559 8.605 -5.790 1.00 75.31 84 PRO A N 1
ATOM 602 C CA . PRO A 1 84 ? -0.655 7.397 -4.964 1.00 75.31 84 PRO A CA 1
ATOM 603 C C . PRO A 1 84 ? -1.789 6.418 -5.318 1.00 75.31 84 PRO A C 1
ATOM 605 O O . PRO A 1 84 ? -1.577 5.210 -5.190 1.00 75.31 84 PRO A O 1
ATOM 608 N N . PRO A 1 85 ? -2.990 6.868 -5.748 1.00 81.56 85 PRO A N 1
ATOM 609 C CA . PRO A 1 85 ? -4.070 5.972 -6.150 1.00 81.56 85 PRO A CA 1
ATOM 610 C C . PRO A 1 85 ? -3.723 4.980 -7.265 1.00 81.56 85 PRO A C 1
ATOM 612 O O . PRO A 1 85 ? -4.355 3.925 -7.317 1.00 81.56 85 PRO A O 1
ATOM 615 N N . THR A 1 86 ? -2.758 5.292 -8.134 1.00 78.12 86 THR A N 1
ATOM 616 C CA . THR A 1 86 ? -2.410 4.453 -9.294 1.00 78.12 86 THR A CA 1
ATOM 617 C C . THR A 1 86 ? -1.041 3.777 -9.164 1.00 78.12 86 THR A C 1
ATOM 619 O O . THR A 1 86 ? -0.792 2.778 -9.841 1.00 78.12 86 THR A O 1
ATOM 622 N N . THR A 1 87 ? -0.185 4.236 -8.241 1.00 83.81 87 THR A N 1
ATOM 623 C CA . THR A 1 87 ? 1.224 3.819 -8.095 1.00 83.81 87 THR A CA 1
ATOM 624 C C . THR A 1 87 ? 1.444 2.314 -8.003 1.00 83.81 87 THR A C 1
ATOM 626 O O . THR A 1 87 ? 2.331 1.784 -8.669 1.00 83.81 87 THR A O 1
ATOM 629 N N . LEU A 1 88 ? 0.672 1.622 -7.164 1.00 85.50 88 LEU A N 1
ATOM 630 C CA . LEU A 1 88 ? 0.877 0.197 -6.879 1.00 85.50 88 LEU A CA 1
ATOM 631 C C . LEU A 1 88 ? -0.124 -0.692 -7.635 1.00 85.50 88 LEU A C 1
ATOM 633 O O . LEU A 1 88 ? -0.279 -1.876 -7.340 1.00 85.50 88 LEU A O 1
ATOM 637 N N . GLY A 1 89 ? -0.799 -0.132 -8.644 1.00 87.00 89 GLY A N 1
ATOM 638 C CA . GLY A 1 89 ? -1.734 -0.869 -9.484 1.00 87.00 89 GLY A CA 1
ATOM 639 C C . GLY A 1 89 ? -2.873 -1.508 -8.673 1.00 87.00 89 GLY A C 1
ATOM 640 O O . GLY A 1 89 ? -3.394 -0.883 -7.745 1.00 87.00 89 GLY A O 1
ATOM 641 N N . PRO A 1 90 ? -3.282 -2.750 -8.993 1.00 89.69 90 PRO A N 1
ATOM 642 C CA . PRO A 1 90 ? -4.421 -3.401 -8.340 1.00 89.69 90 PRO A CA 1
ATOM 643 C C . PRO A 1 90 ? -4.282 -3.593 -6.819 1.00 89.69 90 PRO A C 1
ATOM 645 O O . PRO A 1 90 ? -5.295 -3.568 -6.112 1.00 89.69 90 PRO A O 1
ATOM 648 N N . ILE A 1 91 ? -3.053 -3.738 -6.293 1.00 89.88 91 ILE A N 1
ATOM 649 C CA . ILE A 1 91 ? -2.828 -3.974 -4.853 1.00 89.88 91 ILE A CA 1
ATOM 650 C C . ILE A 1 91 ? -3.158 -2.742 -4.000 1.00 89.88 91 ILE A C 1
ATOM 652 O O . ILE A 1 91 ? -3.416 -2.872 -2.806 1.00 89.88 91 ILE A O 1
ATOM 656 N N . THR A 1 92 ? -3.247 -1.555 -4.611 1.00 89.88 92 THR A N 1
ATOM 657 C CA . THR A 1 92 ? -3.634 -0.309 -3.933 1.00 89.88 92 THR A CA 1
ATOM 658 C C . THR A 1 92 ? -4.968 -0.439 -3.196 1.00 89.88 92 THR A C 1
ATOM 660 O O . THR A 1 92 ? -5.141 0.173 -2.148 1.00 89.88 92 THR A O 1
ATOM 663 N N . SER A 1 93 ? -5.906 -1.246 -3.705 1.00 91.44 93 SER A N 1
ATOM 664 C CA . SER A 1 93 ? -7.189 -1.499 -3.034 1.00 91.44 93 SER A CA 1
ATOM 665 C C . SER A 1 93 ? -7.019 -2.169 -1.664 1.00 91.44 93 SER A C 1
ATOM 667 O O . SER A 1 93 ? -7.636 -1.737 -0.696 1.00 91.44 93 SER A O 1
ATOM 669 N N . VAL A 1 94 ? -6.124 -3.156 -1.570 1.00 93.12 94 VAL A N 1
ATOM 670 C CA . VAL A 1 94 ? -5.778 -3.859 -0.325 1.00 93.12 94 VAL A CA 1
ATOM 671 C C . VAL A 1 94 ? -4.993 -2.941 0.609 1.00 93.12 94 VAL A C 1
ATOM 673 O O . VAL A 1 94 ? -5.274 -2.861 1.795 1.00 93.12 94 VAL A O 1
ATOM 676 N N . LEU A 1 95 ? -4.036 -2.182 0.076 1.00 92.19 95 LEU A N 1
ATOM 677 C CA . LEU A 1 95 ? -3.221 -1.266 0.880 1.00 92.19 95 LEU A CA 1
ATOM 678 C C . LEU A 1 95 ? -4.021 -0.081 1.448 1.00 92.19 95 LEU A C 1
ATOM 680 O O . LEU A 1 95 ? -3.603 0.512 2.437 1.00 92.19 95 LEU A O 1
ATOM 684 N N . LYS A 1 96 ? -5.161 0.267 0.841 1.00 91.88 96 LYS A N 1
ATOM 685 C CA . LYS A 1 96 ? -6.077 1.315 1.321 1.00 91.88 96 LYS A CA 1
ATOM 686 C C . LYS A 1 96 ? -7.113 0.826 2.331 1.00 91.88 96 LYS A C 1
ATOM 688 O O . LYS A 1 96 ? -7.816 1.661 2.888 1.00 91.88 96 LYS A O 1
ATOM 693 N N . SER A 1 97 ? -7.252 -0.484 2.545 1.00 94.31 97 SER A N 1
ATOM 694 C CA . SER A 1 97 ? -8.227 -1.003 3.512 1.00 94.31 97 SER A CA 1
ATOM 695 C C . SER A 1 97 ? -7.739 -0.926 4.960 1.00 94.31 97 SER A C 1
ATOM 697 O O . SER A 1 97 ? -8.510 -1.227 5.864 1.00 94.31 97 SER A O 1
ATOM 699 N N . ALA A 1 98 ? -6.469 -0.580 5.177 1.00 95.94 98 ALA A N 1
ATOM 700 C CA . ALA A 1 98 ? -5.878 -0.380 6.492 1.00 95.94 98 ALA A CA 1
ATOM 701 C C . ALA A 1 98 ? -5.884 1.104 6.881 1.00 95.94 98 ALA A C 1
ATOM 703 O O . ALA A 1 98 ? -5.778 1.980 6.020 1.00 95.94 98 ALA A O 1
ATOM 704 N N . ASP A 1 99 ? -5.936 1.377 8.183 1.00 94.69 99 ASP A N 1
ATOM 705 C CA . ASP A 1 99 ? -5.809 2.731 8.733 1.00 94.69 99 ASP A CA 1
ATOM 706 C C . ASP A 1 99 ? -4.388 3.277 8.550 1.00 94.69 99 ASP A C 1
ATOM 708 O O . ASP A 1 99 ? -4.176 4.480 8.387 1.00 94.69 99 ASP A O 1
ATOM 712 N N . PHE A 1 100 ? -3.403 2.377 8.555 1.00 94.75 100 PHE A N 1
ATOM 713 C CA . PHE A 1 100 ? -2.013 2.691 8.266 1.00 94.75 100 PHE A CA 1
ATOM 714 C C . PHE A 1 100 ? -1.354 1.583 7.445 1.00 94.75 100 PHE A C 1
ATOM 716 O O . PHE A 1 100 ? -1.474 0.397 7.759 1.00 94.75 100 PHE A O 1
ATOM 723 N N . THR A 1 101 ? -0.583 1.996 6.440 1.00 94.06 101 THR A N 1
ATOM 724 C CA . THR A 1 101 ? 0.167 1.092 5.571 1.00 94.06 101 THR A CA 1
ATOM 725 C C . THR A 1 101 ? 1.617 1.533 5.450 1.00 94.06 101 THR A C 1
ATOM 727 O O . THR A 1 101 ? 1.894 2.683 5.106 1.00 94.06 101 THR A O 1
ATOM 730 N N . ALA A 1 102 ? 2.539 0.594 5.657 1.00 93.00 102 ALA A N 1
ATOM 731 C CA . ALA A 1 102 ? 3.957 0.755 5.355 1.00 93.00 102 ALA A CA 1
ATOM 732 C C . ALA A 1 102 ? 4.371 -0.179 4.208 1.00 93.00 102 ALA A C 1
ATOM 734 O O . ALA A 1 102 ? 3.961 -1.338 4.154 1.00 93.00 102 ALA A O 1
ATOM 735 N N . VAL A 1 103 ? 5.195 0.327 3.291 1.00 89.56 103 VAL A N 1
ATOM 736 C CA . VAL A 1 103 ? 5.693 -0.412 2.121 1.00 89.56 103 VAL A CA 1
ATOM 737 C C . VAL A 1 103 ? 7.211 -0.279 2.075 1.00 89.56 103 VAL A C 1
ATOM 739 O O . VAL A 1 103 ? 7.713 0.847 2.120 1.00 89.56 103 VAL A O 1
ATOM 742 N N . ASN A 1 104 ? 7.942 -1.392 1.963 1.00 89.12 104 ASN A N 1
ATOM 743 C CA . ASN A 1 104 ? 9.386 -1.330 1.743 1.00 89.12 104 ASN A CA 1
ATOM 744 C C . ASN A 1 104 ? 9.685 -0.976 0.277 1.00 89.12 104 ASN A C 1
ATOM 746 O O . ASN A 1 104 ? 9.431 -1.770 -0.627 1.00 89.12 104 ASN A O 1
ATOM 750 N N . LEU A 1 105 ? 10.209 0.223 0.023 1.00 86.12 105 LEU A N 1
ATOM 751 C CA . LEU A 1 105 ? 10.618 0.648 -1.316 1.00 86.12 105 LEU A CA 1
ATOM 752 C C . LEU A 1 105 ? 12.122 0.432 -1.478 1.00 86.12 105 LEU A C 1
ATOM 754 O O . LEU A 1 105 ? 12.923 1.252 -1.027 1.00 86.12 105 LEU A O 1
ATOM 758 N N . GLU A 1 106 ? 12.507 -0.646 -2.156 1.00 80.31 106 GLU A N 1
ATOM 759 C CA . GLU A 1 106 ? 13.914 -0.950 -2.389 1.00 80.31 106 GLU A CA 1
ATOM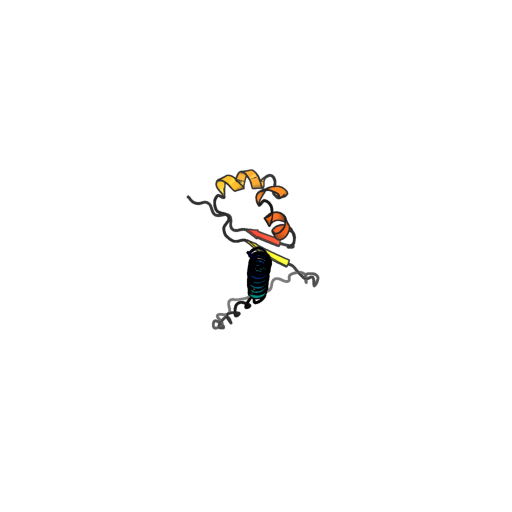 760 C C . GLU A 1 106 ? 14.418 -0.299 -3.683 1.00 80.31 106 GLU A C 1
ATOM 762 O O . GLU A 1 106 ? 13.815 -0.382 -4.765 1.00 80.31 106 GLU A O 1
ATOM 767 N N . THR A 1 107 ? 15.569 0.360 -3.567 1.00 61.56 107 THR A N 1
ATOM 768 C CA . THR A 1 107 ? 16.332 0.849 -4.712 1.00 61.56 107 THR A CA 1
ATOM 769 C C . THR A 1 107 ? 17.437 -0.168 -4.978 1.00 61.56 107 THR A C 1
ATOM 771 O O . THR A 1 107 ? 18.419 -0.153 -4.238 1.00 61.56 107 THR A O 1
ATOM 774 N N . PRO A 1 108 ? 17.319 -1.061 -5.982 1.00 51.97 108 PRO A N 1
ATOM 775 C CA . PRO A 1 108 ? 18.502 -1.769 -6.446 1.00 51.97 108 PRO A CA 1
ATOM 776 C C . PRO A 1 108 ? 19.465 -0.702 -6.983 1.00 51.97 108 PRO A C 1
ATOM 778 O O . PRO A 1 108 ? 19.057 0.137 -7.793 1.00 51.97 108 PRO A O 1
ATOM 781 N N . VAL A 1 109 ? 20.669 -0.685 -6.407 1.00 57.06 109 VAL A N 1
ATOM 782 C CA . VAL A 1 109 ? 21.744 0.298 -6.623 1.00 57.06 109 VAL A CA 1
ATOM 783 C C . VAL A 1 109 ? 22.114 0.500 -8.088 1.00 57.06 109 VAL A C 1
ATOM 785 O O . VAL A 1 109 ? 22.063 -0.482 -8.863 1.00 57.06 109 VAL A O 1
#

Foldseek 3Di:
DDDDPPPVVVVVVVVVVVVVVVVVVVVVPPPPPDDDDDDDDDDDDDDDDDPDDPDDPPPPDDFFEEEEEEDEPLVVLVVVVVPLCPSVHPCSVVQVVGPYYDYHYDYPD

Radius of gyration: 28.56 Å; chains: 1; bounding box: 45×68×75 Å